Protein AF-A0A2H0G6I0-F1 (afdb_monomer_lite)

Secondary structure (DSSP, 8-state):
-EEEESS-GGGT----TTTEEEE-HHHHHHHHHHHTT--HHHHHHHHHHHTS-TT------PPTT----

Foldseek 3Di:
DDWAFPQDVVNVGDPDPVRTDDDDPVVRVVCCVQQNNHDPQVSQVSCCVPPDDVVDGDGDDADVVHDPD

Structure (mmCIF, N/CA/C/O backbone):
data_AF-A0A2H0G6I0-F1
#
_entry.id   AF-A0A2H0G6I0-F1
#
loop_
_atom_site.group_PDB
_atom_site.id
_atom_site.type_symbol
_atom_site.label_atom_id
_atom_site.label_alt_id
_atom_site.label_comp_id
_atom_site.label_asym_id
_atom_site.label_entity_id
_atom_site.label_seq_id
_atom_site.pdbx_PDB_ins_code
_atom_site.Cartn_x
_atom_site.Cartn_y
_atom_site.Cartn_z
_atom_site.occupancy
_atom_site.B_iso_or_equiv
_atom_site.auth_seq_id
_atom_site.auth_comp_id
_atom_site.auth_asym_id
_atom_site.auth_atom_id
_atom_site.pdbx_PDB_model_num
ATOM 1 N N . MET A 1 1 ? 9.741 -13.203 -9.116 1.00 85.94 1 MET A N 1
ATOM 2 C CA . MET A 1 1 ? 9.753 -11.794 -8.663 1.00 85.94 1 MET A CA 1
ATOM 3 C C . MET A 1 1 ? 9.172 -10.933 -9.773 1.00 85.94 1 MET A C 1
ATOM 5 O O . MET A 1 1 ? 9.352 -11.294 -10.928 1.00 85.94 1 MET A O 1
ATOM 9 N N . SER A 1 2 ? 8.495 -9.837 -9.439 1.00 94.38 2 SER A N 1
ATOM 10 C CA . SER A 1 2 ? 7.886 -8.878 -10.364 1.00 94.38 2 SER A CA 1
ATOM 11 C C . SER A 1 2 ? 8.310 -7.449 -10.019 1.00 94.38 2 SER A C 1
ATOM 13 O O . SER A 1 2 ? 8.577 -7.139 -8.855 1.00 94.38 2 SER A O 1
ATOM 15 N N . ARG A 1 3 ? 8.362 -6.585 -11.039 1.00 94.25 3 ARG A N 1
ATOM 16 C CA . ARG A 1 3 ? 8.549 -5.138 -10.894 1.00 94.25 3 ARG A CA 1
ATOM 17 C C . ARG A 1 3 ? 7.181 -4.491 -10.714 1.00 94.25 3 ARG A C 1
ATOM 19 O O . ARG A 1 3 ? 6.389 -4.492 -11.649 1.00 94.25 3 ARG A O 1
ATOM 26 N N . HIS A 1 4 ? 6.932 -3.938 -9.536 1.00 95.31 4 HIS A N 1
ATOM 27 C CA . HIS A 1 4 ? 5.735 -3.163 -9.245 1.00 95.31 4 HIS A CA 1
ATOM 28 C C . HIS A 1 4 ? 6.055 -1.666 -9.296 1.00 95.31 4 HIS A C 1
ATOM 30 O O . HIS A 1 4 ? 7.001 -1.211 -8.647 1.00 95.31 4 HIS A O 1
ATOM 36 N N . HIS A 1 5 ? 5.272 -0.901 -10.054 1.00 95.06 5 HIS A N 1
ATOM 37 C CA . HIS A 1 5 ? 5.348 0.558 -10.076 1.00 95.06 5 HIS A CA 1
ATOM 38 C C . HIS A 1 5 ? 4.481 1.144 -8.958 1.00 95.06 5 HIS A C 1
ATOM 40 O O . HIS A 1 5 ? 3.265 0.996 -8.983 1.00 95.06 5 HIS A O 1
ATOM 46 N N . ARG A 1 6 ? 5.101 1.864 -8.017 1.00 92.75 6 ARG A N 1
ATOM 47 C CA . ARG A 1 6 ? 4.421 2.550 -6.903 1.00 92.75 6 ARG A CA 1
ATOM 48 C C . ARG A 1 6 ? 3.475 3.652 -7.391 1.00 92.75 6 ARG A C 1
ATOM 50 O O . ARG A 1 6 ? 2.416 3.859 -6.818 1.00 92.75 6 ARG A O 1
ATOM 57 N N . ARG A 1 7 ? 3.854 4.336 -8.469 1.00 90.62 7 ARG A N 1
ATOM 58 C CA . ARG A 1 7 ? 3.023 5.200 -9.306 1.00 90.62 7 ARG A CA 1
ATOM 59 C C . ARG A 1 7 ? 2.990 4.567 -10.695 1.00 90.62 7 ARG A C 1
ATOM 61 O O . ARG A 1 7 ? 4.054 4.470 -11.320 1.00 90.62 7 ARG A O 1
ATOM 68 N N . PRO A 1 8 ? 1.827 4.118 -11.183 1.00 87.75 8 PRO A N 1
ATOM 69 C CA . PRO A 1 8 ? 1.731 3.424 -12.457 1.00 87.75 8 PRO A CA 1
ATOM 70 C C . PRO A 1 8 ? 1.994 4.369 -13.632 1.00 87.75 8 PRO A C 1
ATOM 72 O O . PRO A 1 8 ? 1.825 5.588 -13.541 1.00 87.75 8 PRO A O 1
ATOM 75 N N . VAL A 1 9 ? 2.387 3.797 -14.772 1.00 85.75 9 VAL A N 1
ATOM 76 C CA . VAL A 1 9 ? 2.659 4.557 -16.006 1.00 85.75 9 VAL A CA 1
ATOM 77 C C . VAL A 1 9 ? 1.416 5.316 -16.483 1.00 85.75 9 VAL A C 1
ATOM 79 O O . VAL A 1 9 ? 1.533 6.451 -16.938 1.00 85.75 9 VAL A O 1
ATOM 82 N N . SER A 1 10 ? 0.221 4.746 -16.286 1.00 83.31 10 SER A N 1
ATOM 83 C CA . SER A 1 10 ? -1.067 5.402 -16.564 1.00 83.31 10 SER A CA 1
ATOM 84 C C . SER A 1 10 ? -1.254 6.718 -15.800 1.00 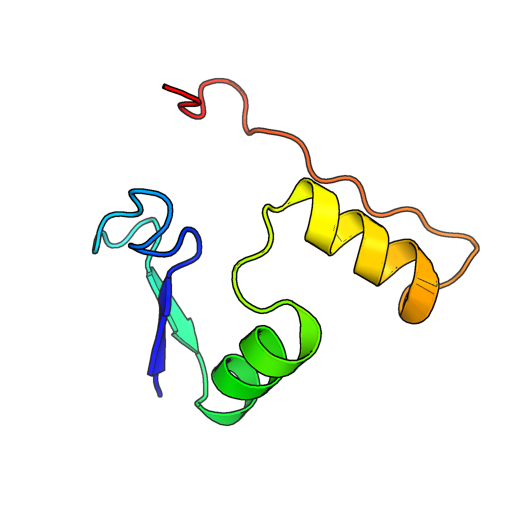83.31 10 SER A C 1
ATOM 86 O O . SER A 1 10 ? -1.967 7.602 -16.261 1.00 83.31 10 SER A O 1
ATOM 88 N N . GLN A 1 11 ? -0.561 6.890 -14.671 1.00 83.00 11 GLN A N 1
ATOM 89 C CA . GLN A 1 11 ? -0.550 8.113 -13.870 1.00 83.00 11 GLN A CA 1
ATOM 90 C C . GLN A 1 11 ? 0.753 8.907 -14.022 1.00 83.00 11 GLN A C 1
ATOM 92 O O . GLN A 1 11 ? 1.125 9.661 -13.122 1.00 83.00 11 GLN A O 1
ATOM 97 N N . LYS A 1 12 ? 1.458 8.768 -15.153 1.00 85.88 12 LYS A N 1
ATOM 98 C CA . LYS A 1 12 ? 2.756 9.414 -15.439 1.00 85.88 12 LYS A CA 1
ATOM 99 C C . LYS A 1 12 ? 3.916 8.930 -14.554 1.00 85.88 12 LYS A C 1
ATOM 101 O O . LYS A 1 12 ? 4.927 9.620 -14.418 1.00 85.88 12 LYS A O 1
ATOM 106 N N . GLY A 1 13 ? 3.797 7.755 -13.938 1.00 85.50 13 GLY A N 1
ATOM 107 C CA . GLY A 1 13 ? 4.904 7.132 -13.218 1.00 85.50 13 GLY A CA 1
ATOM 108 C C . GLY A 1 13 ? 6.048 6.737 -14.153 1.00 85.50 13 GLY A C 1
ATOM 109 O O . GLY A 1 13 ? 5.819 6.237 -15.253 1.00 85.50 13 GLY A O 1
ATOM 110 N N . LYS A 1 14 ? 7.292 6.951 -13.717 1.00 89.81 14 LYS A N 1
ATOM 111 C CA . LYS A 1 14 ? 8.497 6.598 -14.483 1.00 89.81 14 LYS A CA 1
ATOM 112 C C . LYS A 1 14 ? 9.068 5.258 -14.018 1.00 89.81 14 LYS A C 1
ATOM 114 O O . LYS A 1 14 ? 8.907 4.873 -12.861 1.00 89.81 14 LYS A O 1
ATOM 119 N N . SER A 1 15 ? 9.771 4.560 -14.906 1.00 91.38 15 SER A N 1
ATOM 120 C CA . SER A 1 15 ? 10.500 3.324 -14.579 1.00 91.38 15 SER A CA 1
ATOM 121 C C . SER A 1 15 ? 11.860 3.630 -13.936 1.00 91.38 15 SER A C 1
ATOM 123 O O . SER A 1 15 ? 12.903 3.278 -14.478 1.00 91.38 15 SER A O 1
ATOM 125 N N . THR A 1 16 ? 11.838 4.343 -12.812 1.00 91.38 16 THR A N 1
ATOM 126 C CA . THR A 1 16 ? 13.013 4.694 -12.000 1.00 91.38 16 THR A CA 1
ATOM 127 C C . THR A 1 16 ? 13.241 3.664 -10.883 1.00 91.38 16 THR A C 1
ATOM 129 O O . THR A 1 16 ? 12.411 2.774 -10.691 1.00 91.38 16 THR A O 1
ATOM 132 N N . LEU A 1 17 ? 14.363 3.743 -10.158 1.00 89.94 17 LEU A N 1
ATOM 133 C CA . LEU A 1 17 ? 14.645 2.839 -9.028 1.00 89.94 17 LEU A CA 1
ATOM 134 C C . LEU A 1 17 ? 13.851 3.236 -7.775 1.00 89.94 17 LEU A C 1
ATOM 136 O O . LEU A 1 17 ? 13.256 2.406 -7.094 1.00 89.94 17 LEU A O 1
ATOM 140 N N . GLU A 1 18 ? 13.746 4.535 -7.516 1.00 90.06 18 GLU A N 1
ATOM 141 C CA . GLU A 1 18 ? 12.617 5.129 -6.804 1.00 90.06 18 GLU A CA 1
ATOM 142 C C . GLU A 1 18 ? 11.359 4.792 -7.625 1.00 90.06 18 GLU A C 1
ATOM 144 O O . GLU A 1 18 ? 11.479 4.574 -8.796 1.00 90.06 18 GLU A O 1
ATOM 149 N N . ASN A 1 19 ? 10.119 4.747 -7.180 1.00 93.31 19 ASN A N 1
ATOM 150 C CA . ASN A 1 19 ? 8.980 4.257 -7.993 1.00 93.31 19 ASN A CA 1
A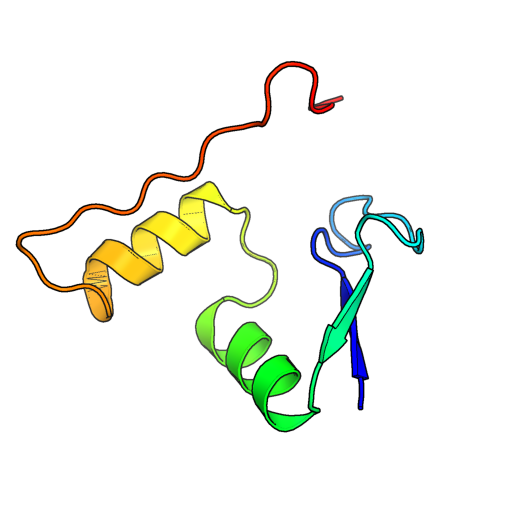TOM 151 C C . ASN A 1 19 ? 8.932 2.754 -8.358 1.00 93.31 19 ASN A C 1
ATOM 153 O O . ASN A 1 19 ? 7.828 2.228 -8.336 1.00 93.31 19 ASN A O 1
ATOM 157 N N . ILE A 1 20 ? 10.024 2.025 -8.616 1.00 95.12 20 ILE A N 1
ATOM 158 C CA . ILE A 1 20 ? 9.949 0.555 -8.780 1.00 95.12 20 ILE A CA 1
ATOM 159 C C . ILE A 1 20 ? 10.226 -0.158 -7.453 1.00 95.12 20 ILE A C 1
A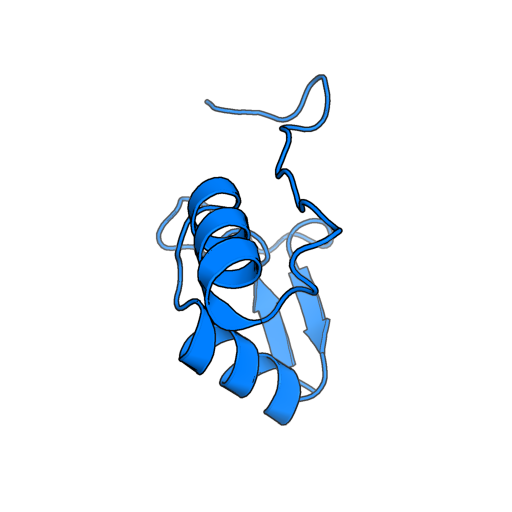TOM 161 O O . ILE A 1 20 ? 11.143 0.175 -6.708 1.00 95.12 20 ILE A O 1
ATOM 165 N N . SER A 1 21 ? 9.429 -1.176 -7.149 1.00 95.56 21 SER A N 1
ATOM 166 C CA . SER A 1 21 ? 9.681 -2.125 -6.066 1.00 95.56 21 SER A CA 1
ATOM 167 C C . SER A 1 21 ? 9.708 -3.548 -6.615 1.00 95.56 21 SER A C 1
ATOM 169 O O . SER A 1 21 ? 8.876 -3.918 -7.443 1.00 95.56 21 SER A O 1
ATOM 171 N N . ILE A 1 22 ? 10.672 -4.355 -6.164 1.00 96.81 22 ILE A N 1
ATOM 172 C CA . ILE A 1 22 ? 10.757 -5.774 -6.523 1.00 96.81 22 ILE A CA 1
ATOM 173 C C . ILE A 1 22 ? 9.991 -6.580 -5.481 1.00 96.81 22 ILE A C 1
ATOM 175 O O . ILE A 1 22 ? 10.362 -6.604 -4.310 1.00 96.81 22 ILE A O 1
ATOM 179 N N . VAL A 1 23 ? 8.915 -7.234 -5.906 1.00 96.38 23 VAL A N 1
ATOM 180 C CA . VAL A 1 23 ? 8.025 -7.997 -5.022 1.00 96.38 23 VAL A CA 1
ATOM 181 C C . VAL A 1 23 ? 7.775 -9.398 -5.573 1.00 96.38 23 VAL A C 1
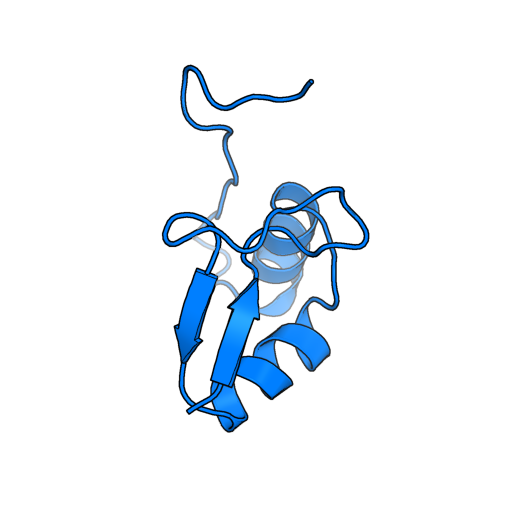ATOM 183 O O . VAL A 1 23 ? 7.992 -9.675 -6.753 1.00 96.38 23 VAL A O 1
ATOM 186 N N . CYS A 1 24 ? 7.316 -10.323 -4.732 1.00 97.81 24 CYS A N 1
ATOM 187 C CA . CYS A 1 24 ? 6.844 -11.620 -5.213 1.00 97.81 24 CYS A CA 1
ATOM 188 C C . CYS A 1 24 ? 5.596 -11.447 -6.099 1.00 97.81 24 CYS A C 1
ATOM 190 O O . CYS A 1 24 ? 4.791 -10.541 -5.886 1.00 97.81 24 CYS A O 1
ATOM 192 N N . GLU A 1 25 ? 5.418 -12.337 -7.076 1.00 97.19 25 GLU A N 1
ATOM 193 C CA . GLU A 1 25 ? 4.321 -12.268 -8.056 1.00 97.19 25 GLU A CA 1
ATOM 194 C C . GLU A 1 25 ? 2.937 -12.284 -7.391 1.00 97.19 25 GLU A C 1
ATOM 196 O O . GLU A 1 25 ? 2.046 -11.527 -7.764 1.00 97.19 25 GLU A O 1
ATOM 201 N N . ASN A 1 26 ? 2.767 -13.105 -6.352 1.00 97.62 26 ASN A N 1
ATOM 202 C CA . ASN A 1 26 ? 1.520 -13.179 -5.595 1.00 97.62 26 ASN A CA 1
ATOM 203 C C . ASN A 1 26 ? 1.170 -11.847 -4.914 1.00 97.62 26 ASN A C 1
ATOM 205 O O . ASN A 1 26 ? 0.020 -11.426 -4.971 1.00 97.62 26 ASN A O 1
ATOM 209 N N . LYS A 1 27 ? 2.156 -11.153 -4.331 1.00 97.69 27 LYS A N 1
ATOM 210 C CA . LYS A 1 27 ? 1.959 -9.828 -3.723 1.00 97.69 27 LYS A CA 1
ATOM 211 C C . LYS A 1 27 ? 1.586 -8.786 -4.775 1.00 97.69 27 LYS A C 1
ATOM 213 O O . LYS A 1 27 ? 0.698 -7.980 -4.535 1.00 97.69 27 LYS A O 1
ATOM 218 N N . HIS A 1 28 ? 2.223 -8.840 -5.945 1.00 96.94 28 HIS A N 1
ATOM 219 C CA . HIS A 1 28 ? 1.909 -7.943 -7.056 1.00 96.94 28 HIS A CA 1
ATOM 220 C C . HIS A 1 28 ? 0.461 -8.103 -7.538 1.00 96.94 28 HIS A C 1
ATOM 222 O O . HIS A 1 28 ? -0.258 -7.120 -7.694 1.00 96.94 28 HIS A O 1
ATOM 228 N N . ARG A 1 29 ? 0.012 -9.350 -7.723 1.00 97.06 29 ARG A N 1
ATOM 229 C CA . ARG A 1 29 ? -1.368 -9.649 -8.128 1.00 97.06 29 ARG A CA 1
ATOM 230 C C . ARG A 1 29 ? -2.379 -9.267 -7.058 1.00 97.06 29 ARG A C 1
ATOM 232 O O . ARG A 1 29 ? -3.389 -8.665 -7.391 1.00 97.06 29 ARG A O 1
ATOM 239 N N . ALA A 1 30 ? -2.099 -9.587 -5.793 1.00 97.50 30 ALA A N 1
ATOM 240 C CA . ALA A 1 30 ? -2.968 -9.216 -4.680 1.00 97.50 30 ALA A CA 1
ATOM 241 C C . ALA A 1 30 ? -3.138 -7.693 -4.591 1.00 97.50 30 ALA A C 1
ATOM 243 O O . ALA A 1 30 ? -4.255 -7.222 -4.418 1.00 97.50 30 ALA A O 1
ATOM 244 N N . TRP A 1 31 ? -2.060 -6.927 -4.789 1.00 97.00 31 TRP A N 1
ATOM 245 C CA . TRP A 1 31 ? -2.129 -5.468 -4.837 1.00 97.00 31 TRP A CA 1
ATOM 246 C C . TRP A 1 31 ? -3.085 -4.973 -5.925 1.00 97.00 31 TRP A C 1
ATOM 248 O O . TRP A 1 31 ? -4.003 -4.215 -5.632 1.00 97.00 31 TRP A O 1
ATOM 258 N N . HIS A 1 32 ? -2.913 -5.432 -7.168 1.00 95.94 32 HIS A N 1
ATOM 259 C CA . HIS A 1 32 ? -3.788 -5.012 -8.265 1.00 95.94 32 HIS A CA 1
ATOM 260 C C . HIS A 1 32 ? -5.228 -5.501 -8.110 1.00 95.94 32 HIS A C 1
ATOM 262 O O . HIS A 1 32 ? -6.146 -4.794 -8.508 1.00 95.94 32 HIS A O 1
ATOM 268 N N . LEU A 1 33 ? -5.440 -6.666 -7.499 1.00 97.25 33 LEU A N 1
ATOM 269 C CA . LEU A 1 33 ? -6.780 -7.164 -7.201 1.00 97.25 33 LEU A CA 1
ATOM 270 C C . LEU A 1 33 ? -7.497 -6.291 -6.161 1.00 97.25 33 LEU A C 1
ATOM 272 O O . LEU A 1 33 ? -8.693 -6.056 -6.291 1.00 97.25 33 LEU A O 1
ATOM 276 N N . LEU A 1 34 ? -6.778 -5.834 -5.132 1.00 96.94 34 LEU A N 1
ATOM 277 C CA . LEU A 1 34 ? -7.349 -5.049 -4.036 1.00 96.94 34 LEU A CA 1
ATOM 278 C C . LEU A 1 34 ? -7.496 -3.562 -4.372 1.00 96.94 34 LEU A C 1
ATOM 280 O O . LEU A 1 34 ? -8.449 -2.928 -3.924 1.00 96.94 34 LEU A O 1
ATOM 284 N N . PHE A 1 35 ? -6.544 -2.996 -5.116 1.00 96.19 35 PHE A N 1
ATOM 285 C CA . PHE A 1 35 ? -6.381 -1.544 -5.231 1.00 96.19 35 PHE A CA 1
ATOM 286 C C . PHE A 1 35 ? -6.250 -1.032 -6.671 1.00 96.19 35 PHE A C 1
ATOM 288 O O . PHE A 1 35 ? -6.257 0.182 -6.878 1.00 96.19 35 PHE A O 1
ATOM 295 N N . ASP A 1 36 ? -6.113 -1.922 -7.659 1.00 93.38 36 ASP A N 1
ATOM 296 C CA . ASP A 1 36 ? -5.867 -1.581 -9.065 1.00 93.38 36 ASP A CA 1
ATOM 297 C C . ASP A 1 36 ? -4.753 -0.519 -9.220 1.00 93.38 36 ASP A C 1
ATOM 299 O O . ASP A 1 36 ? -3.602 -0.769 -8.847 1.00 93.38 36 ASP A O 1
ATOM 303 N N . ASN A 1 37 ? -5.090 0.659 -9.752 1.00 9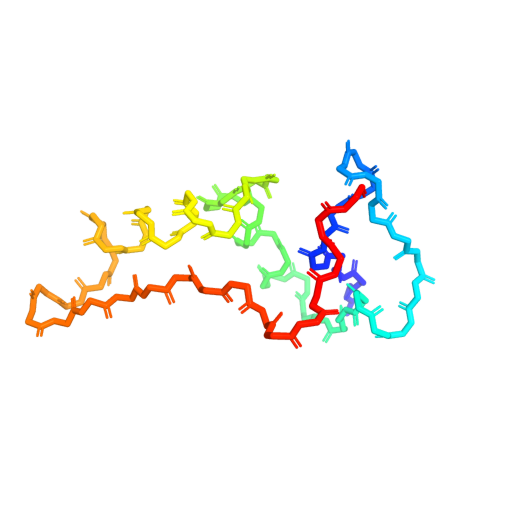3.00 37 ASN A N 1
ATOM 304 C CA . ASN A 1 37 ? -4.220 1.816 -9.946 1.00 93.00 37 ASN A CA 1
ATOM 305 C C . ASN A 1 37 ? -4.758 3.042 -9.192 1.00 93.00 37 ASN A C 1
ATOM 307 O O . ASN A 1 37 ? -4.547 4.184 -9.609 1.00 93.00 37 ASN A O 1
ATOM 311 N N . HIS A 1 38 ? -5.510 2.826 -8.111 1.00 93.94 38 HIS A N 1
ATOM 312 C CA . HIS A 1 38 ? -6.053 3.915 -7.313 1.00 93.94 38 HIS A CA 1
ATOM 313 C C . HIS A 1 38 ? -4.946 4.799 -6.711 1.00 93.94 38 HIS A C 1
ATOM 315 O O . HIS A 1 38 ? -3.864 4.307 -6.384 1.00 93.94 38 HIS A O 1
ATOM 321 N N . PRO A 1 39 ? -5.197 6.113 -6.559 1.00 92.38 39 PRO A N 1
ATOM 322 C CA . PRO A 1 39 ? -4.245 7.005 -5.912 1.00 92.38 39 PRO A CA 1
ATOM 323 C C . PRO A 1 39 ? -4.109 6.663 -4.414 1.00 92.38 39 PRO A C 1
ATOM 325 O O . PRO A 1 39 ? -5.044 6.096 -3.835 1.00 92.38 39 PRO A O 1
ATOM 328 N N . PRO A 1 40 ? -2.983 7.014 -3.765 1.00 94.50 40 PRO A N 1
ATOM 329 C CA . PRO A 1 40 ? -2.695 6.627 -2.381 1.00 94.50 40 PRO A CA 1
ATOM 330 C C . PRO A 1 40 ? -3.810 6.961 -1.381 1.00 94.50 40 PRO A C 1
ATOM 332 O O . PRO A 1 40 ? -4.104 6.164 -0.493 1.00 94.50 40 PRO A O 1
ATOM 335 N N . GLU A 1 41 ? -4.477 8.102 -1.546 1.00 95.38 41 GLU A N 1
ATOM 336 C CA . GLU A 1 41 ? -5.564 8.552 -0.674 1.00 95.38 41 GLU A CA 1
ATOM 337 C C . GLU A 1 41 ? -6.796 7.648 -0.788 1.00 95.38 41 GLU A C 1
ATOM 339 O O . GLU A 1 41 ? -7.491 7.407 0.197 1.00 95.38 41 GLU A O 1
ATOM 344 N N . MET A 1 42 ? -7.070 7.119 -1.983 1.00 96.12 42 MET A N 1
ATOM 345 C CA . MET A 1 42 ? -8.158 6.163 -2.187 1.00 96.12 42 MET A CA 1
ATOM 346 C C . MET A 1 42 ? -7.795 4.786 -1.621 1.00 96.12 42 MET A C 1
ATOM 348 O O . MET A 1 42 ? -8.642 4.143 -1.007 1.00 96.12 42 MET A O 1
ATOM 352 N N . ILE A 1 43 ? -6.537 4.357 -1.754 1.00 97.69 43 ILE A N 1
ATOM 353 C CA . ILE A 1 43 ? -6.057 3.107 -1.144 1.00 97.69 43 ILE A CA 1
AT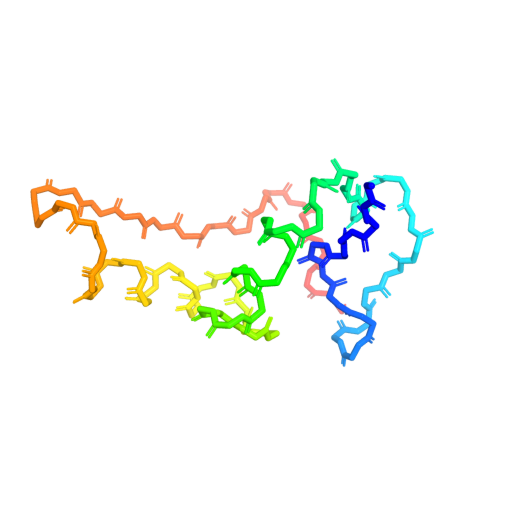OM 354 C C . ILE A 1 43 ? -6.220 3.160 0.379 1.00 97.69 43 ILE A C 1
ATOM 356 O O . ILE A 1 43 ? -6.761 2.224 0.963 1.00 97.69 43 ILE A O 1
ATOM 360 N N . ALA A 1 44 ? -5.831 4.270 1.014 1.00 98.00 44 ALA A N 1
ATOM 361 C CA . ALA A 1 44 ? -6.012 4.465 2.452 1.00 98.00 44 ALA A CA 1
ATOM 362 C C . ALA A 1 44 ? -7.492 4.359 2.866 1.00 98.00 44 ALA A C 1
ATOM 364 O O . ALA A 1 44 ? -7.809 3.664 3.829 1.00 98.00 44 ALA A O 1
ATOM 365 N N . LYS A 1 45 ? -8.414 4.952 2.091 1.00 98.00 45 LYS A N 1
ATOM 366 C CA . LYS A 1 45 ? -9.864 4.815 2.326 1.00 98.00 45 LYS A CA 1
ATOM 367 C C . LYS A 1 45 ? -10.340 3.365 2.239 1.00 98.00 45 LYS A C 1
ATOM 369 O O . LYS A 1 45 ? -11.096 2.937 3.103 1.00 98.00 45 LYS A O 1
ATOM 374 N N . ILE A 1 46 ? -9.896 2.608 1.231 1.00 98.19 46 ILE A N 1
ATOM 375 C CA . ILE A 1 46 ? -10.244 1.183 1.084 1.00 98.19 46 ILE A CA 1
ATOM 376 C C . ILE A 1 46 ? -9.723 0.381 2.283 1.00 98.19 46 ILE A C 1
ATOM 378 O O . ILE A 1 46 ? -10.442 -0.459 2.822 1.00 98.19 46 ILE A O 1
ATOM 382 N N . ILE A 1 47 ? -8.489 0.650 2.719 1.00 98.38 47 ILE A N 1
ATOM 383 C CA . ILE A 1 47 ? -7.878 -0.007 3.880 1.00 98.38 47 ILE A CA 1
ATOM 384 C C . ILE A 1 47 ? -8.689 0.267 5.148 1.00 98.38 47 ILE A C 1
ATOM 386 O O . ILE A 1 47 ? -9.111 -0.691 5.792 1.00 98.38 47 ILE A O 1
ATOM 390 N N . ASN A 1 48 ? -8.973 1.534 5.459 1.00 98.56 48 ASN A N 1
ATOM 391 C CA . ASN A 1 48 ? -9.744 1.907 6.650 1.00 98.56 48 ASN A CA 1
ATOM 392 C C . ASN A 1 48 ? -11.173 1.346 6.628 1.00 98.56 48 ASN A C 1
ATOM 394 O O . ASN A 1 48 ? -11.710 1.003 7.672 1.00 98.56 48 ASN A O 1
ATOM 398 N N . ALA A 1 49 ? -11.800 1.243 5.452 1.00 97.88 49 ALA A N 1
ATOM 399 C CA . ALA A 1 49 ? -13.187 0.797 5.343 1.00 97.88 49 ALA A CA 1
ATOM 400 C C . ALA A 1 49 ? -13.372 -0.727 5.445 1.00 97.88 49 ALA A C 1
ATOM 402 O O . ALA A 1 49 ? -14.468 -1.175 5.777 1.00 97.88 49 ALA A O 1
ATOM 403 N N . VAL A 1 50 ? -12.354 -1.524 5.097 1.00 97.81 50 VAL A N 1
ATOM 404 C CA . VAL A 1 50 ? -12.522 -2.977 4.888 1.00 97.81 50 VAL A CA 1
ATOM 405 C C . VAL A 1 50 ? -11.524 -3.826 5.673 1.00 97.81 50 VAL A C 1
ATOM 407 O O . VAL A 1 50 ? -11.866 -4.932 6.085 1.00 97.81 50 VAL A O 1
ATOM 410 N N . TRP A 1 51 ? -10.289 -3.355 5.850 1.00 97.25 51 TRP A N 1
ATOM 411 C CA . TRP A 1 51 ? -9.167 -4.219 6.234 1.00 97.25 51 TRP A CA 1
ATOM 412 C C . TRP A 1 51 ? -8.510 -3.846 7.558 1.00 97.25 51 TRP A C 1
ATOM 414 O O . TRP A 1 51 ? -7.895 -4.708 8.184 1.00 97.25 51 TRP A O 1
ATOM 424 N N . LEU A 1 52 ? -8.568 -2.573 7.946 1.00 97.88 52 LEU A N 1
ATOM 425 C CA . LEU A 1 52 ? -7.890 -2.079 9.135 1.00 97.88 52 LEU A CA 1
ATOM 426 C C . LEU A 1 52 ? -8.740 -2.306 10.387 1.00 97.88 52 LEU A C 1
ATOM 428 O O . LEU A 1 52 ? -9.967 -2.276 10.341 1.00 97.88 52 LEU A O 1
ATOM 432 N N . ASP A 1 53 ? -8.054 -2.524 11.503 1.00 98.38 53 ASP A N 1
ATOM 433 C CA . ASP A 1 53 ? -8.650 -2.460 12.832 1.00 98.38 53 ASP A CA 1
ATOM 434 C C . ASP A 1 53 ? -9.376 -1.105 13.023 1.00 98.38 53 ASP A C 1
ATOM 436 O O . ASP A 1 53 ? -8.748 -0.070 12.781 1.00 98.38 53 ASP A O 1
ATOM 440 N N . PRO A 1 54 ? -10.662 -1.082 13.434 1.00 98.12 54 PRO A N 1
ATOM 441 C CA . PRO A 1 54 ? -11.435 0.151 13.593 1.00 98.12 54 PRO A CA 1
ATOM 442 C C . PRO A 1 54 ? -10.866 1.164 14.595 1.00 98.12 54 PRO A C 1
ATOM 444 O O . PRO A 1 54 ? -11.206 2.343 14.501 1.00 98.12 54 PRO A O 1
ATOM 447 N N . ASP A 1 55 ? -10.014 0.736 15.531 1.00 98.50 55 ASP A N 1
ATOM 448 C CA . ASP A 1 55 ? -9.359 1.637 16.490 1.00 98.50 55 ASP A CA 1
ATOM 449 C C . ASP A 1 55 ? -8.138 2.362 15.886 1.00 98.50 55 ASP A C 1
ATOM 451 O O . ASP A 1 55 ? -7.504 3.197 16.540 1.00 98.50 55 ASP A O 1
ATOM 455 N N . TYR A 1 56 ? -7.800 2.065 14.627 1.00 98.44 56 TYR A N 1
ATOM 456 C CA . TYR A 1 56 ? -6.692 2.665 13.895 1.00 98.44 56 TYR A CA 1
ATOM 457 C C . TYR A 1 56 ? -7.169 3.375 12.630 1.00 98.44 56 TYR A C 1
ATOM 459 O O . TYR A 1 56 ? -8.113 2.967 11.960 1.00 98.44 56 TYR A O 1
ATOM 467 N N . GLU A 1 57 ? -6.435 4.420 12.247 1.00 98.00 57 GLU A N 1
ATOM 468 C CA . GLU A 1 57 ? -6.647 5.125 10.987 1.00 98.00 57 GLU A CA 1
ATOM 469 C C . GLU A 1 57 ? -5.336 5.218 10.201 1.00 98.00 57 GLU A C 1
ATOM 471 O O . GLU A 1 57 ? -4.309 5.691 10.696 1.00 98.00 57 GLU A O 1
ATOM 476 N N . MET A 1 58 ? -5.369 4.775 8.944 1.00 97.81 58 MET A N 1
ATOM 477 C CA . MET A 1 58 ? -4.291 4.980 7.986 1.00 97.81 58 MET A CA 1
ATOM 478 C C . MET A 1 58 ? -4.553 6.240 7.161 1.00 97.81 58 MET A C 1
ATOM 480 O O . MET A 1 58 ? -5.586 6.358 6.505 1.00 97.81 58 MET A O 1
ATOM 484 N N . VAL A 1 59 ? -3.580 7.153 7.119 1.00 97.00 59 VAL A N 1
ATOM 485 C CA . VAL A 1 59 ? -3.661 8.387 6.324 1.00 97.00 59 VAL A CA 1
ATOM 486 C C . VAL A 1 59 ? -2.497 8.447 5.338 1.00 97.00 59 VAL A C 1
ATOM 488 O O . VAL A 1 59 ? -1.331 8.401 5.729 1.00 97.00 59 VAL A O 1
ATOM 491 N N . ALA A 1 60 ? -2.809 8.561 4.044 1.00 95.69 60 ALA A N 1
ATOM 492 C CA . ALA A 1 60 ? -1.809 8.827 3.017 1.00 95.69 60 ALA A CA 1
ATOM 493 C C . ALA A 1 60 ? -1.539 10.334 2.951 1.00 95.69 60 ALA A C 1
ATOM 495 O O . ALA A 1 60 ? -2.444 11.118 2.671 1.00 95.69 60 ALA A O 1
ATOM 496 N N . VAL A 1 61 ? -0.292 10.733 3.198 1.00 93.88 61 VAL A N 1
ATOM 497 C CA . VAL A 1 61 ? 0.145 12.130 3.107 1.00 93.88 61 VAL A CA 1
ATOM 498 C C . VAL A 1 61 ? 1.259 12.263 2.069 1.00 93.88 61 VAL A C 1
ATOM 500 O O . VAL A 1 61 ? 2.175 11.430 2.050 1.00 93.88 61 VAL A O 1
ATOM 503 N N . PRO A 1 62 ? 1.228 13.294 1.205 1.00 88.19 62 PRO A N 1
ATOM 504 C CA . PRO A 1 62 ? 2.352 13.595 0.336 1.00 88.19 62 PRO A CA 1
ATOM 505 C C . PRO A 1 62 ? 3.611 13.811 1.170 1.00 88.19 62 PRO A C 1
ATOM 507 O O . PRO A 1 62 ? 3.594 14.464 2.216 1.00 88.19 62 PRO A O 1
ATOM 510 N N . LYS A 1 63 ? 4.737 13.285 0.695 1.00 86.06 63 LYS A N 1
ATOM 511 C CA . LYS A 1 63 ? 6.028 13.626 1.289 1.00 86.06 63 LYS A CA 1
ATOM 512 C C . LYS A 1 63 ? 6.271 15.118 1.048 1.00 86.06 63 LYS A C 1
ATOM 514 O O . LYS A 1 63 ? 6.091 15.572 -0.078 1.00 86.06 63 LYS A O 1
ATOM 519 N N . LEU A 1 64 ? 6.685 15.878 2.065 1.00 77.56 64 LEU A N 1
ATOM 520 C CA . LEU A 1 64 ? 7.075 17.283 1.883 1.00 77.56 64 LEU A CA 1
ATOM 521 C C . LEU A 1 64 ? 8.124 17.383 0.756 1.00 77.56 64 LEU A C 1
ATOM 523 O O . LEU A 1 64 ? 9.144 16.694 0.802 1.00 77.56 64 LEU A O 1
ATOM 527 N N . GLY A 1 65 ? 7.832 18.185 -0.277 1.00 64.81 65 GLY A N 1
ATOM 528 C CA . GLY A 1 65 ? 8.636 18.290 -1.507 1.00 64.81 65 GLY A CA 1
ATOM 529 C C . GLY A 1 65 ? 8.386 17.201 -2.566 1.00 64.81 65 GLY A C 1
ATOM 530 O O . GLY A 1 65 ? 9.124 17.114 -3.543 1.00 64.81 65 GLY A O 1
ATOM 531 N N . GLY A 1 66 ? 7.378 16.345 -2.390 1.00 59.28 66 GLY A N 1
ATOM 532 C CA . GLY A 1 66 ? 6.967 15.332 -3.361 1.00 59.28 66 GLY A CA 1
ATOM 533 C C . GLY A 1 66 ? 6.092 15.938 -4.457 1.00 59.28 66 GLY A C 1
ATOM 534 O O . GLY A 1 66 ? 4.980 16.374 -4.184 1.00 59.28 66 GLY A O 1
ATOM 535 N N . HIS A 1 67 ? 6.605 15.961 -5.688 1.00 55.09 67 HIS A N 1
ATOM 536 C CA . HIS A 1 67 ? 5.954 16.556 -6.858 1.00 55.09 67 HIS A CA 1
ATOM 537 C C . HIS A 1 67 ? 4.526 16.034 -7.107 1.00 55.09 67 HIS A C 1
ATOM 539 O O . HIS A 1 67 ? 4.331 14.900 -7.561 1.00 55.09 67 HIS A O 1
ATOM 545 N N . HIS A 1 68 ? 3.549 16.915 -6.886 1.00 50.09 68 HIS A N 1
ATOM 546 C CA . HIS A 1 68 ? 2.259 16.926 -7.572 1.00 50.09 68 HIS A CA 1
ATOM 547 C C . HIS A 1 68 ? 2.298 18.036 -8.632 1.00 50.09 68 HIS A C 1
ATOM 549 O O . HIS A 1 68 ? 1.662 19.068 -8.466 1.00 50.09 68 HIS A O 1
ATOM 555 N N . ASP A 1 69 ? 3.069 17.804 -9.697 1.00 42.12 69 ASP A N 1
ATOM 556 C CA . ASP A 1 69 ? 3.002 18.560 -10.955 1.00 42.12 69 ASP A CA 1
ATOM 557 C C . ASP A 1 69 ? 2.643 17.592 -12.103 1.00 42.12 69 ASP A C 1
ATOM 559 O O . ASP A 1 69 ? 3.203 16.462 -12.136 1.00 42.12 69 ASP A O 1
#

pLDDT: mean 91.18, std 11.46, range [42.12, 98.56]

Sequence (69 aa):
MSRHHRRPVSQKGKSTLENISIVCENKHRAWHLLFDNHPPEMIAKIINAVWLDPDYEMVAVPKLGGHHD

Radius of gyration: 13.22 Å; chains: 1; bounding box: 28×32×33 Å